Protein AF-D7TZ29-F1 (afdb_monomer_lite)

pLDDT: mean 72.39, std 17.57, range [36.94, 92.31]

Secondary structure (DSSP, 8-state):
-HHHHHHTT-THHHHT------TT-------HHHHHHHHHHHHH-HHHHHHHHHHTTTTS-HHHHHHHHHHHHGGGS-HHHHHHH--HHHHHHHHHHHHHTTS-----STHHHHHHHT--

Foldseek 3Di:
DVQLQVVLVPLVLLLVPPDDPPVPPPDLDFDPLLVVVVVVCCVVHVSLVVSLVLCPPQLHHNSSSSLSVLLSCLVVDDPVVNVVRDDPSSVVVNVVVVVCVVPDDDDDDSPVSVVVSPPD

Organism: Vitis vinifera (NCBI:txid29760)

Radius of gyration: 14.39 Å; chains: 1; bounding box: 34×30×41 Å

Structure (mmCIF, N/CA/C/O backbone):
data_AF-D7TZ29-F1
#
_entry.id   AF-D7TZ29-F1
#
loop_
_atom_site.group_PDB
_atom_site.id
_atom_site.type_symbol
_atom_site.label_atom_id
_atom_site.label_alt_id
_atom_site.label_comp_id
_atom_site.label_asym_id
_atom_site.label_entity_id
_atom_site.label_seq_id
_atom_site.pdbx_PDB_ins_code
_atom_site.Cartn_x
_atom_site.Cartn_y
_atom_site.Cartn_z
_atom_site.occupancy
_atom_site.B_iso_or_equiv
_atom_site.auth_seq_id
_atom_site.auth_comp_id
_atom_site.auth_asym_id
_atom_site.auth_atom_id
_atom_site.pdbx_PDB_model_num
ATOM 1 N N . MET A 1 1 ? -9.057 -4.901 -7.460 1.00 69.06 1 MET A N 1
ATOM 2 C CA . MET A 1 1 ? -9.586 -5.216 -6.109 1.00 69.06 1 MET A CA 1
ATOM 3 C C . MET A 1 1 ? -9.285 -6.634 -5.629 1.00 69.06 1 MET A C 1
ATOM 5 O O . MET A 1 1 ? -8.845 -6.763 -4.496 1.00 69.06 1 MET A O 1
ATOM 9 N N . ALA A 1 2 ? -9.474 -7.686 -6.441 1.00 83.44 2 ALA A N 1
ATOM 10 C CA . ALA A 1 2 ? -9.185 -9.067 -6.014 1.00 83.44 2 ALA A CA 1
ATOM 11 C C . ALA A 1 2 ? -7.739 -9.260 -5.519 1.00 83.44 2 ALA A C 1
ATOM 13 O O . ALA A 1 2 ? -7.526 -9.865 -4.476 1.00 83.44 2 ALA A O 1
ATOM 14 N N . PHE A 1 3 ? -6.768 -8.660 -6.216 1.00 86.69 3 PHE A N 1
ATOM 15 C CA . PHE A 1 3 ? -5.362 -8.683 -5.814 1.00 86.69 3 PHE A CA 1
ATOM 16 C C . PHE A 1 3 ? -5.132 -8.146 -4.393 1.00 86.69 3 PHE A C 1
ATOM 18 O O . PHE A 1 3 ? -4.593 -8.865 -3.562 1.00 86.69 3 PHE A O 1
ATOM 25 N N . VAL A 1 4 ? -5.591 -6.921 -4.113 1.00 86.19 4 VAL A N 1
ATOM 26 C CA . VAL A 1 4 ? -5.414 -6.257 -2.811 1.00 86.19 4 VAL A CA 1
ATOM 27 C C . VAL A 1 4 ? -6.003 -7.092 -1.676 1.00 86.19 4 VAL A C 1
ATOM 29 O O . VAL A 1 4 ? -5.372 -7.276 -0.643 1.00 86.19 4 VAL A O 1
ATOM 32 N N . ARG A 1 5 ? -7.210 -7.632 -1.880 1.00 86.00 5 ARG A N 1
ATOM 33 C CA . ARG A 1 5 ? -7.854 -8.499 -0.888 1.00 86.00 5 ARG A CA 1
ATOM 34 C C . ARG A 1 5 ? -7.064 -9.777 -0.653 1.00 86.00 5 ARG A C 1
ATOM 36 O O . ARG A 1 5 ? -6.988 -10.211 0.484 1.00 86.00 5 ARG A O 1
ATOM 43 N N . ASN A 1 6 ? -6.497 -10.355 -1.710 1.00 87.81 6 ASN A N 1
ATOM 44 C CA . ASN A 1 6 ? -5.705 -11.570 -1.606 1.00 87.81 6 ASN A CA 1
ATOM 45 C C . ASN A 1 6 ? -4.427 -11.322 -0.804 1.00 87.81 6 ASN A C 1
ATOM 47 O O . ASN A 1 6 ? -4.199 -12.007 0.181 1.00 87.81 6 ASN A O 1
ATOM 51 N N . ILE A 1 7 ? -3.640 -10.298 -1.157 1.00 88.00 7 ILE A N 1
ATOM 52 C CA . ILE A 1 7 ? -2.415 -10.001 -0.403 1.00 88.00 7 ILE A CA 1
ATOM 53 C C . ILE A 1 7 ? -2.730 -9.663 1.053 1.00 88.00 7 ILE A C 1
ATOM 55 O O . ILE A 1 7 ? -2.077 -10.192 1.932 1.00 88.00 7 ILE A O 1
ATOM 59 N N . ALA A 1 8 ? -3.797 -8.914 1.346 1.00 88.81 8 ALA A N 1
ATOM 60 C CA . ALA A 1 8 ? -4.152 -8.553 2.721 1.00 88.81 8 ALA A CA 1
ATOM 61 C C . ALA A 1 8 ? -4.502 -9.748 3.645 1.00 88.81 8 ALA A C 1
ATOM 63 O O . ALA A 1 8 ? -4.652 -9.567 4.855 1.00 88.81 8 ALA A O 1
ATOM 64 N N . MET A 1 9 ? -4.660 -10.957 3.094 1.00 86.88 9 MET A N 1
ATOM 65 C CA . MET A 1 9 ? -4.831 -12.201 3.857 1.00 86.88 9 MET A CA 1
ATOM 66 C C . MET A 1 9 ? -3.508 -12.896 4.205 1.00 86.88 9 MET A C 1
ATOM 68 O O . MET A 1 9 ? -3.536 -13.875 4.944 1.00 86.88 9 MET A O 1
ATOM 72 N N . HIS A 1 10 ? -2.380 -12.391 3.705 1.00 86.75 10 HIS A N 1
ATOM 73 C CA . HIS A 1 10 ? -1.054 -12.997 3.815 1.00 86.75 10 HIS A CA 1
ATOM 74 C C . HIS A 1 10 ? -0.046 -12.031 4.469 1.00 86.75 10 HIS A C 1
ATOM 76 O O . HIS A 1 10 ? 0.802 -11.477 3.761 1.00 86.75 10 HIS A O 1
ATOM 82 N N . PRO A 1 11 ? -0.118 -11.795 5.799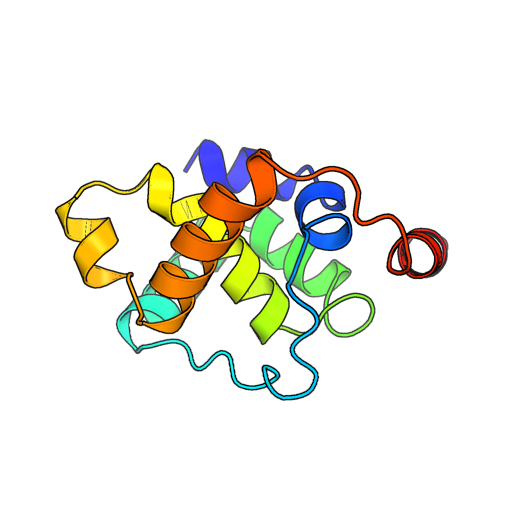 1.00 84.25 11 PRO A N 1
ATOM 83 C CA . PRO A 1 11 ? 0.828 -10.940 6.529 1.00 84.25 11 PRO A CA 1
ATOM 84 C C . PRO A 1 11 ? 2.302 -11.305 6.298 1.00 84.25 11 PRO A C 1
ATOM 86 O O . PRO A 1 11 ? 3.157 -10.423 6.247 1.00 84.25 11 PRO A O 1
ATOM 89 N N . GLU A 1 12 ? 2.593 -12.593 6.091 1.00 85.00 12 GLU A N 1
ATOM 90 C CA . GLU A 1 12 ? 3.917 -13.119 5.747 1.00 85.00 12 GLU A CA 1
ATOM 91 C C . GLU A 1 12 ? 4.515 -12.447 4.504 1.00 85.00 12 GLU A C 1
ATOM 93 O O . GLU A 1 12 ? 5.720 -12.248 4.427 1.00 85.00 12 GLU A O 1
ATOM 98 N N . THR A 1 13 ? 3.673 -11.990 3.569 1.00 85.38 13 THR A N 1
ATOM 99 C CA . THR A 1 13 ? 4.124 -11.294 2.355 1.00 85.38 13 THR A CA 1
ATOM 100 C C . THR A 1 13 ? 4.818 -9.966 2.672 1.00 85.38 13 THR A C 1
ATOM 102 O O . THR A 1 13 ? 5.678 -9.546 1.903 1.00 85.38 13 THR A O 1
ATOM 105 N N . TRP A 1 14 ? 4.458 -9.302 3.775 1.00 87.50 14 TRP A N 1
ATOM 106 C CA . TRP A 1 14 ? 5.109 -8.066 4.216 1.00 87.50 14 TRP A CA 1
ATOM 107 C C . TRP A 1 14 ? 6.337 -8.351 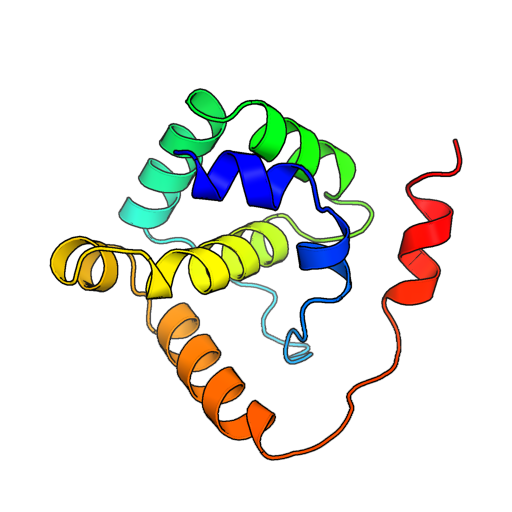5.076 1.00 87.50 14 TRP A C 1
ATOM 109 O O . TRP A 1 14 ? 7.354 -7.687 4.918 1.00 87.50 14 TRP A O 1
ATOM 119 N N . LEU A 1 15 ? 6.242 -9.330 5.976 1.00 81.25 15 LEU A N 1
ATOM 120 C CA . LEU A 1 15 ? 7.285 -9.612 6.967 1.00 81.25 15 LEU A CA 1
ATOM 121 C C . LEU A 1 15 ? 8.493 -10.347 6.376 1.00 81.25 15 LEU A C 1
ATOM 123 O O . LEU A 1 15 ? 9.620 -10.109 6.800 1.00 81.25 15 LEU A O 1
ATOM 127 N N . ASP A 1 16 ? 8.267 -11.199 5.377 1.00 81.62 16 ASP A N 1
ATOM 128 C CA . ASP A 1 16 ? 9.332 -11.908 4.661 1.00 81.62 16 ASP A CA 1
ATOM 129 C C . ASP A 1 16 ? 9.780 -11.153 3.397 1.00 81.62 16 ASP A C 1
ATOM 131 O O . ASP A 1 16 ? 10.568 -11.677 2.604 1.00 81.62 16 ASP A O 1
ATOM 135 N N . PHE A 1 17 ? 9.268 -9.936 3.163 1.00 80.44 17 PHE A N 1
ATOM 136 C CA . PHE A 1 17 ? 9.645 -9.166 1.985 1.00 80.44 17 PHE A CA 1
ATOM 137 C C . PHE A 1 17 ? 11.131 -8.790 2.076 1.00 80.44 17 PHE A C 1
ATOM 139 O O . PHE A 1 17 ? 11.532 -8.193 3.077 1.00 80.44 17 PHE A O 1
ATOM 146 N N . PRO A 1 18 ? 11.958 -9.092 1.054 1.00 73.12 18 PRO A N 1
ATOM 147 C CA . PRO A 1 18 ? 13.375 -8.754 1.060 1.00 73.12 18 PRO A CA 1
ATOM 148 C C . PRO A 1 18 ? 13.532 -7.255 0.794 1.00 73.12 18 PRO A C 1
ATOM 150 O O . PRO A 1 18 ? 13.860 -6.822 -0.314 1.00 73.12 18 PRO A O 1
ATOM 153 N N . LEU A 1 19 ? 13.230 -6.448 1.808 1.00 66.31 19 LEU A N 1
ATOM 154 C CA . LEU A 1 19 ? 13.608 -5.050 1.830 1.00 66.31 19 LEU A CA 1
ATOM 155 C C . LEU A 1 19 ? 15.133 -5.000 1.889 1.00 66.31 19 LEU A C 1
ATOM 157 O O . LEU A 1 19 ? 15.761 -5.690 2.689 1.00 66.31 19 LEU A O 1
ATOM 161 N N . VAL A 1 20 ? 15.728 -4.225 0.986 1.00 59.28 20 VAL A N 1
ATOM 162 C CA . VAL A 1 20 ? 17.136 -3.867 1.116 1.00 59.28 20 VAL A CA 1
ATOM 163 C C . VAL A 1 20 ? 17.210 -3.016 2.379 1.00 59.28 20 VAL A C 1
ATOM 165 O O . VAL A 1 20 ? 16.504 -2.010 2.462 1.00 59.28 20 VAL A O 1
ATOM 168 N N . ASP A 1 21 ? 17.965 -3.492 3.369 1.00 52.62 21 ASP A N 1
ATOM 169 C CA . ASP A 1 21 ? 18.223 -2.823 4.649 1.00 52.62 21 ASP A CA 1
ATOM 170 C C . ASP A 1 21 ? 19.130 -1.614 4.368 1.00 52.62 21 ASP A C 1
ATOM 172 O O . ASP A 1 21 ? 20.325 -1.592 4.654 1.00 52.62 21 ASP A O 1
ATOM 176 N N . ASP A 1 22 ? 18.588 -0.638 3.650 1.00 51.62 22 ASP A N 1
ATOM 177 C CA . ASP A 1 22 ? 19.201 0.664 3.517 1.00 51.62 22 ASP A CA 1
ATOM 178 C C . ASP A 1 22 ? 18.881 1.368 4.841 1.00 51.62 22 ASP A C 1
ATOM 180 O O . ASP A 1 22 ? 17.795 1.922 4.991 1.00 51.62 22 ASP A O 1
ATOM 184 N N . GLU A 1 23 ? 19.795 1.305 5.818 1.00 48.03 23 GLU A N 1
ATOM 185 C CA . GLU A 1 23 ? 19.677 1.939 7.151 1.00 48.03 23 GLU A CA 1
ATOM 186 C C . GLU A 1 23 ? 19.375 3.463 7.086 1.00 48.03 23 GLU A C 1
ATOM 188 O O . GLU A 1 23 ? 19.044 4.068 8.100 1.00 48.03 23 GLU A O 1
ATOM 193 N N . ASP A 1 24 ? 19.421 4.069 5.891 1.00 46.97 24 ASP A N 1
ATOM 194 C CA . ASP A 1 24 ? 19.075 5.466 5.583 1.00 46.97 24 ASP A CA 1
ATOM 195 C C . ASP A 1 24 ? 17.751 5.634 4.785 1.00 46.97 24 ASP A C 1
ATOM 197 O O . ASP A 1 24 ? 17.411 6.738 4.359 1.00 46.97 24 ASP A O 1
ATOM 201 N N . SER A 1 25 ? 16.996 4.558 4.519 1.00 51.88 25 SER A N 1
ATOM 202 C CA . SER A 1 25 ? 15.781 4.556 3.674 1.00 51.88 25 SER A CA 1
ATOM 203 C C . SER A 1 25 ? 14.467 4.710 4.464 1.00 51.88 25 SER A C 1
ATOM 205 O O . SER A 1 25 ? 13.400 4.338 3.957 1.00 51.88 25 SER A O 1
ATOM 207 N N . ASP A 1 26 ? 14.514 5.271 5.668 1.00 52.75 26 ASP A N 1
ATOM 208 C CA . ASP A 1 26 ? 13.319 5.519 6.489 1.00 52.75 26 ASP A CA 1
ATOM 209 C C . ASP A 1 26 ? 12.363 6.585 5.906 1.00 52.75 26 ASP A C 1
ATOM 211 O O . ASP A 1 26 ? 11.235 6.690 6.368 1.00 52.75 26 ASP A O 1
ATOM 215 N N . ASP A 1 27 ? 12.737 7.306 4.840 1.00 65.00 27 ASP A N 1
ATOM 216 C CA . ASP A 1 27 ? 11.872 8.289 4.159 1.00 65.00 27 ASP A CA 1
ATOM 217 C C . ASP A 1 27 ? 11.295 7.723 2.843 1.00 65.00 27 ASP A C 1
ATOM 219 O O . ASP A 1 27 ? 11.702 8.085 1.729 1.00 65.00 27 ASP A O 1
ATOM 223 N N . PHE A 1 28 ? 10.324 6.802 2.921 1.00 72.75 28 PHE A N 1
ATOM 224 C CA . PHE A 1 28 ? 9.449 6.571 1.762 1.00 72.75 28 PHE A CA 1
ATOM 225 C C . PHE A 1 28 ? 8.367 7.652 1.708 1.00 72.75 28 PHE A C 1
ATOM 227 O O . PHE A 1 28 ? 7.223 7.440 2.097 1.00 72.75 28 PHE A O 1
ATOM 234 N N . ASP A 1 29 ? 8.733 8.801 1.145 1.00 80.69 29 ASP A N 1
ATOM 235 C CA . ASP A 1 29 ? 7.785 9.873 0.862 1.00 80.69 29 ASP A CA 1
ATOM 236 C C . ASP A 1 29 ? 6.833 9.476 -0.274 1.00 80.69 29 ASP A C 1
ATOM 238 O O . ASP A 1 29 ? 7.200 9.429 -1.456 1.00 80.69 29 ASP A O 1
ATOM 242 N N . MET A 1 30 ? 5.578 9.201 0.087 1.00 84.19 30 MET A N 1
ATOM 243 C CA . MET A 1 30 ? 4.509 8.995 -0.886 1.00 84.19 30 MET A CA 1
ATOM 244 C C . MET A 1 30 ? 4.218 10.291 -1.648 1.00 84.19 30 MET A C 1
ATOM 246 O O . MET A 1 30 ? 3.974 11.334 -1.045 1.00 84.19 30 MET A O 1
ATOM 250 N N . SER A 1 31 ? 4.148 10.213 -2.979 1.00 85.38 31 SER A N 1
ATOM 251 C CA . SER A 1 31 ? 3.621 11.320 -3.787 1.00 85.38 31 SER A CA 1
ATOM 252 C C . SER A 1 31 ? 2.124 11.535 -3.534 1.00 85.38 31 SER A C 1
ATOM 254 O O . SER A 1 31 ? 1.429 10.606 -3.123 1.00 85.38 31 SER A O 1
ATOM 256 N N . ASP A 1 32 ? 1.590 12.713 -3.869 1.00 87.44 32 ASP A N 1
ATOM 257 C CA . ASP A 1 32 ? 0.153 13.013 -3.735 1.00 87.44 32 ASP A CA 1
ATOM 258 C C . ASP A 1 32 ? -0.739 11.929 -4.372 1.00 87.44 32 ASP A C 1
ATOM 260 O O . ASP A 1 32 ? -1.730 11.495 -3.786 1.00 87.44 32 ASP A O 1
ATOM 264 N N . ALA A 1 33 ? -0.348 11.417 -5.546 1.00 84.44 33 ALA A N 1
ATOM 265 C CA . ALA A 1 33 ? -1.067 10.343 -6.233 1.00 84.44 33 ALA A CA 1
ATOM 266 C C . ALA A 1 33 ? -1.002 9.005 -5.474 1.00 84.44 33 ALA A C 1
ATOM 268 O O . ALA A 1 33 ? -1.980 8.256 -5.438 1.00 84.44 33 ALA A O 1
ATOM 269 N N . GLN A 1 34 ? 0.137 8.692 -4.849 1.00 88.12 34 GLN A N 1
ATOM 270 C CA . GLN A 1 34 ? 0.286 7.500 -4.013 1.00 88.12 34 GLN A CA 1
ATOM 271 C C . GLN A 1 34 ? -0.513 7.627 -2.714 1.00 88.12 34 GLN A C 1
ATOM 273 O O . GLN A 1 34 ? -1.175 6.667 -2.325 1.00 88.12 34 GLN A O 1
ATOM 278 N N . GLN A 1 35 ? -0.526 8.803 -2.088 1.00 90.94 35 GLN A N 1
ATOM 279 C CA . GLN A 1 35 ? -1.338 9.071 -0.902 1.00 90.94 35 GLN A CA 1
ATOM 280 C C . GLN A 1 35 ? -2.836 8.964 -1.211 1.00 90.94 35 GLN A C 1
ATOM 282 O O . GLN A 1 35 ? -3.571 8.286 -0.491 1.00 90.94 35 GLN A O 1
ATOM 287 N N . GLU A 1 36 ? -3.302 9.567 -2.309 1.00 90.19 36 GLU A N 1
ATOM 288 C CA . GLU A 1 36 ? -4.699 9.460 -2.739 1.00 90.19 36 GLU A CA 1
ATOM 289 C C . GLU A 1 36 ? -5.083 7.998 -3.016 1.00 90.19 36 GLU A C 1
ATOM 291 O O . GLU A 1 36 ? -6.136 7.525 -2.574 1.00 90.19 36 GLU A O 1
ATOM 296 N N . HIS A 1 37 ? -4.196 7.245 -3.671 1.00 91.75 37 HIS A N 1
ATOM 297 C CA . HIS A 1 37 ? -4.392 5.818 -3.915 1.00 91.75 37 HIS A CA 1
ATOM 298 C C . HIS A 1 37 ? -4.412 4.993 -2.623 1.00 91.75 37 HIS A C 1
ATOM 300 O O . HIS A 1 37 ? -5.256 4.104 -2.488 1.00 91.75 37 HIS A O 1
ATOM 306 N N . ALA A 1 38 ? -3.529 5.286 -1.665 1.00 92.06 38 ALA A N 1
ATOM 307 C CA . ALA A 1 38 ? -3.490 4.649 -0.350 1.00 92.06 38 ALA A CA 1
ATOM 308 C C . ALA A 1 38 ? -4.823 4.855 0.393 1.00 92.06 38 ALA A C 1
ATOM 310 O O . ALA A 1 38 ? -5.474 3.891 0.801 1.00 92.06 38 ALA A O 1
ATOM 311 N N . LEU A 1 39 ? -5.310 6.097 0.450 1.00 90.88 39 LEU A N 1
ATOM 312 C CA . LEU A 1 39 ? -6.599 6.431 1.063 1.00 90.88 39 LEU A CA 1
ATOM 313 C C . LEU A 1 39 ? -7.774 5.737 0.362 1.00 90.88 39 LEU A C 1
ATOM 315 O O . LEU A 1 39 ? -8.701 5.244 1.013 1.00 90.88 39 LEU A O 1
ATOM 319 N N . ALA A 1 40 ? -7.759 5.685 -0.972 1.00 90.00 40 ALA A N 1
ATOM 320 C CA . ALA A 1 40 ? -8.789 4.998 -1.737 1.00 90.00 40 ALA A CA 1
ATOM 321 C C . ALA A 1 40 ? -8.779 3.488 -1.458 1.00 90.00 40 ALA A C 1
ATOM 323 O O . ALA A 1 40 ? -9.838 2.893 -1.239 1.00 90.00 40 ALA A O 1
ATOM 324 N N . VAL A 1 41 ? -7.602 2.855 -1.428 1.00 91.00 41 VAL A N 1
ATOM 325 C CA . VAL A 1 41 ? -7.510 1.410 -1.211 1.00 91.00 41 VAL A CA 1
ATOM 326 C C . VAL A 1 41 ? -7.857 1.014 0.220 1.00 91.00 41 VAL A C 1
ATOM 328 O O . VAL A 1 41 ? -8.541 0.008 0.391 1.00 91.00 41 VAL A O 1
ATOM 331 N N . GLU A 1 42 ? -7.497 1.802 1.234 1.00 90.62 42 GLU A N 1
ATOM 332 C CA . GLU A 1 42 ? -7.911 1.535 2.619 1.00 90.62 42 GLU A CA 1
ATOM 333 C C . GLU A 1 42 ? -9.436 1.515 2.755 1.00 90.62 42 GLU A C 1
ATOM 335 O O . GLU A 1 42 ? -10.002 0.612 3.377 1.00 90.62 42 GLU A O 1
ATOM 340 N N . ARG A 1 43 ? -10.124 2.460 2.101 1.00 88.88 43 ARG A N 1
ATOM 341 C CA . ARG A 1 43 ? -11.594 2.519 2.084 1.00 88.88 43 ARG A CA 1
ATOM 342 C C . ARG A 1 43 ? -12.215 1.330 1.349 1.00 88.88 43 ARG A C 1
ATOM 344 O O . ARG A 1 43 ? -13.251 0.815 1.762 1.00 88.88 43 ARG A O 1
ATOM 351 N N . LEU A 1 44 ? -11.604 0.899 0.246 1.00 87.06 44 LEU A N 1
ATOM 352 C CA . LEU A 1 44 ? -12.145 -0.145 -0.635 1.00 87.06 44 LEU A CA 1
ATOM 353 C C . LEU A 1 44 ? -11.757 -1.573 -0.208 1.00 87.06 44 LEU A C 1
ATOM 355 O O . LEU A 1 44 ? -12.426 -2.546 -0.585 1.00 87.06 44 LEU A O 1
ATOM 359 N N . ALA A 1 45 ? -10.694 -1.712 0.582 1.00 90.62 45 ALA A N 1
ATOM 360 C CA . ALA A 1 45 ? -10.182 -2.966 1.111 1.00 90.62 45 ALA A CA 1
ATOM 361 C C . ALA A 1 45 ? -9.923 -2.852 2.626 1.00 90.62 45 ALA A C 1
ATOM 363 O O . ALA A 1 45 ? -8.768 -2.806 3.051 1.00 90.62 45 ALA A O 1
ATOM 364 N N . PRO A 1 46 ? -10.980 -2.916 3.462 1.00 90.12 46 PRO A N 1
ATOM 365 C CA . PRO A 1 46 ? -10.851 -2.789 4.915 1.00 90.12 46 PRO A CA 1
ATOM 366 C C . PRO A 1 46 ? -9.883 -3.793 5.549 1.00 90.12 46 PRO A C 1
ATOM 368 O O . PRO A 1 46 ? -9.269 -3.498 6.568 1.00 90.12 46 PRO A O 1
ATOM 371 N N . ARG A 1 47 ? -9.703 -4.976 4.940 1.00 91.50 47 ARG A N 1
ATOM 372 C CA . ARG A 1 47 ? -8.725 -5.959 5.426 1.00 91.50 47 ARG A CA 1
ATOM 373 C C . ARG A 1 47 ? -7.279 -5.482 5.267 1.00 91.50 47 ARG A C 1
ATOM 375 O O . ARG A 1 47 ? -6.471 -5.792 6.128 1.00 91.50 47 ARG A O 1
ATOM 382 N N . LEU A 1 48 ? -6.961 -4.721 4.216 1.00 91.00 48 LEU A N 1
ATOM 383 C CA . LEU A 1 48 ? -5.628 -4.136 4.049 1.00 91.00 48 LEU A CA 1
ATOM 384 C C . LEU A 1 48 ? -5.366 -3.081 5.131 1.00 91.00 48 LEU A C 1
ATOM 386 O O . LEU A 1 48 ? -4.299 -3.080 5.729 1.00 91.00 48 LEU A O 1
ATOM 390 N N . ALA A 1 49 ? -6.363 -2.241 5.423 1.00 91.38 49 ALA A N 1
ATOM 391 C CA . ALA A 1 49 ? -6.275 -1.263 6.506 1.00 91.38 49 ALA A CA 1
ATOM 392 C C . ALA A 1 49 ? -6.111 -1.945 7.877 1.00 91.38 49 ALA A C 1
ATOM 394 O O . ALA A 1 49 ? -5.264 -1.543 8.668 1.00 91.38 49 ALA A O 1
ATOM 395 N N . ALA A 1 50 ? -6.866 -3.019 8.138 1.00 91.44 50 ALA A N 1
ATOM 396 C CA . ALA A 1 50 ? -6.709 -3.818 9.354 1.00 91.44 50 ALA A CA 1
ATOM 397 C C . ALA A 1 50 ? -5.308 -4.438 9.456 1.00 91.44 50 ALA A C 1
ATOM 399 O O . ALA A 1 50 ? -4.686 -4.351 10.507 1.00 91.44 50 ALA A O 1
ATOM 400 N N . LEU A 1 51 ? -4.784 -4.992 8.357 1.00 91.00 51 LEU A N 1
ATOM 401 C CA . LEU A 1 51 ? -3.429 -5.540 8.315 1.00 91.00 51 LEU A CA 1
ATOM 402 C C . LEU A 1 51 ? -2.374 -4.472 8.634 1.00 91.00 51 LEU A C 1
ATOM 404 O O . LEU A 1 51 ?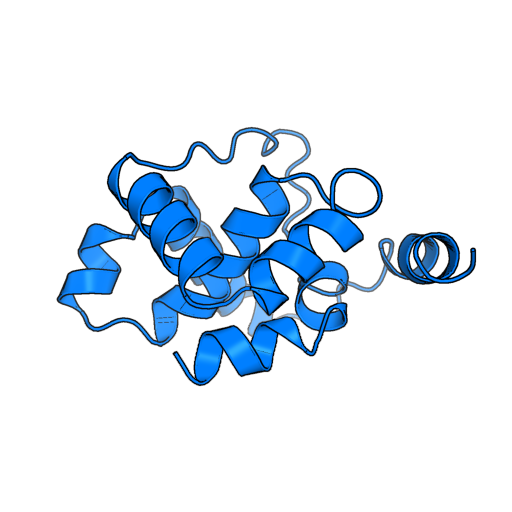 -1.445 -4.743 9.386 1.00 91.00 51 LEU A O 1
ATOM 408 N N . ARG A 1 52 ? -2.528 -3.252 8.108 1.00 92.31 52 ARG A N 1
ATOM 409 C CA . ARG A 1 52 ? -1.632 -2.135 8.433 1.00 92.31 52 ARG A CA 1
ATOM 410 C C . ARG A 1 52 ? -1.641 -1.828 9.931 1.00 92.31 52 ARG A C 1
ATOM 412 O O . ARG A 1 52 ? -0.579 -1.663 10.509 1.00 92.31 52 ARG A O 1
ATOM 419 N N . ILE A 1 53 ? -2.815 -1.798 10.562 1.00 89.44 53 ILE A N 1
ATOM 420 C CA . ILE A 1 53 ? -2.949 -1.567 12.011 1.00 89.44 53 ILE A CA 1
ATOM 421 C C . ILE A 1 53 ? -2.345 -2.724 12.827 1.00 89.44 53 ILE A C 1
ATOM 423 O O . ILE A 1 53 ? -1.786 -2.493 13.892 1.00 89.44 53 ILE A O 1
ATOM 427 N N . GLU A 1 54 ? -2.452 -3.964 12.342 1.00 89.19 54 GLU A N 1
ATOM 428 C CA . GLU A 1 54 ? -1.871 -5.146 12.995 1.00 89.19 54 GLU A CA 1
ATOM 429 C C . GLU A 1 54 ? -0.334 -5.147 12.923 1.00 89.19 54 GLU A C 1
ATOM 431 O O . GLU A 1 54 ? 0.329 -5.551 13.877 1.00 89.19 54 GLU A O 1
ATOM 436 N N . LEU A 1 55 ? 0.238 -4.701 11.801 1.00 83.19 55 LEU A N 1
ATOM 437 C CA . LEU A 1 55 ? 1.685 -4.727 11.577 1.00 83.19 55 LEU A CA 1
ATOM 438 C C . LEU A 1 55 ? 2.396 -3.450 12.043 1.00 83.19 55 LEU A C 1
ATOM 440 O O . LEU A 1 55 ? 3.557 -3.525 12.443 1.00 83.19 55 LEU A O 1
ATOM 444 N N . CYS A 1 56 ? 1.741 -2.290 12.012 1.00 82.56 56 CYS A N 1
ATOM 445 C CA . CYS A 1 56 ? 2.360 -1.002 12.317 1.00 82.56 56 CYS A CA 1
ATOM 446 C C . CYS A 1 56 ? 1.908 -0.437 13.676 1.00 82.56 56 CYS A C 1
ATOM 448 O O . CYS A 1 56 ? 0.728 -0.516 14.011 1.00 82.56 56 CYS A O 1
ATOM 450 N N . PRO A 1 57 ? 2.810 0.195 14.455 1.00 75.94 57 PRO A N 1
ATOM 451 C CA . PRO A 1 57 ? 4.250 0.347 14.213 1.00 75.94 57 PRO A CA 1
ATOM 452 C C . PRO A 1 57 ? 5.093 -0.828 14.752 1.00 75.94 57 PRO A C 1
ATOM 454 O O . PRO A 1 57 ? 6.316 -0.759 14.741 1.00 75.94 57 PRO A O 1
ATOM 457 N N . GLY A 1 58 ? 4.466 -1.875 15.302 1.00 74.25 58 GLY A N 1
ATOM 458 C CA . GLY A 1 58 ? 5.169 -2.886 16.104 1.00 74.25 58 GLY A CA 1
ATOM 459 C C . GLY A 1 58 ? 6.103 -3.807 15.315 1.00 74.25 58 GLY A C 1
ATOM 460 O O . GLY A 1 58 ? 7.154 -4.189 15.820 1.00 74.25 58 GLY A O 1
ATOM 461 N N . CYS A 1 59 ? 5.715 -4.162 14.094 1.00 74.75 59 CYS A N 1
ATOM 462 C CA . CYS A 1 59 ? 6.430 -5.087 13.222 1.00 74.75 59 CYS A CA 1
ATOM 463 C C . CYS A 1 59 ? 7.017 -4.372 11.976 1.00 74.75 59 CYS A C 1
ATOM 465 O O . CYS A 1 59 ? 8.070 -4.778 11.494 1.00 74.75 59 CYS A O 1
ATOM 467 N N . LEU A 1 60 ? 6.371 -3.312 11.465 1.00 80.00 60 LEU A N 1
ATOM 468 C CA . LEU A 1 60 ? 6.830 -2.478 10.338 1.00 80.00 60 LEU A CA 1
ATOM 469 C C . LEU A 1 60 ? 6.476 -0.999 10.563 1.00 80.00 60 LEU A C 1
ATOM 471 O O . LEU A 1 60 ? 5.468 -0.699 11.203 1.00 80.00 60 LEU A O 1
ATOM 475 N N . THR A 1 61 ? 7.230 -0.072 9.967 1.00 83.69 61 THR A N 1
ATOM 476 C CA . THR A 1 61 ? 6.804 1.335 9.834 1.00 83.69 61 THR A CA 1
ATOM 477 C C . THR A 1 61 ? 5.695 1.468 8.783 1.00 83.69 61 THR A C 1
ATOM 479 O O . THR A 1 61 ? 5.549 0.606 7.907 1.00 83.69 61 THR A O 1
ATOM 482 N N . GLU A 1 62 ? 4.889 2.536 8.856 1.00 85.81 62 GLU A N 1
ATOM 483 C CA . GLU A 1 62 ? 3.849 2.789 7.842 1.00 85.81 62 GLU A CA 1
ATOM 484 C C . GLU A 1 62 ? 4.462 2.958 6.443 1.00 85.81 62 GLU A C 1
ATOM 486 O O . GLU A 1 62 ? 3.932 2.435 5.460 1.00 85.81 62 GLU A O 1
ATOM 491 N N . ASP A 1 63 ? 5.624 3.598 6.372 1.00 83.88 63 ASP A N 1
ATOM 492 C CA . ASP A 1 63 ? 6.361 3.851 5.137 1.00 83.88 63 ASP A CA 1
ATOM 493 C C . ASP A 1 63 ? 6.846 2.548 4.493 1.00 83.88 63 ASP A C 1
ATOM 495 O O . ASP A 1 63 ? 6.610 2.309 3.304 1.00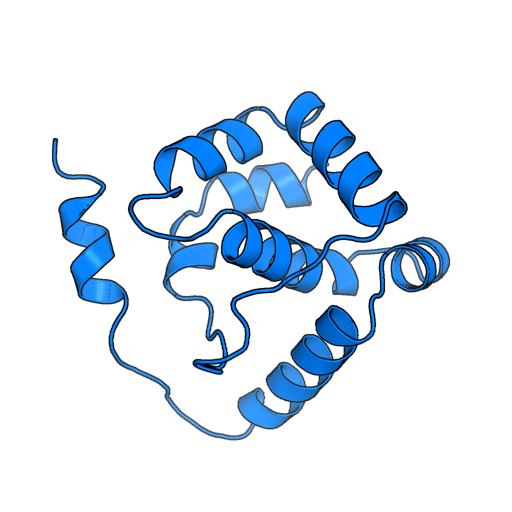 83.88 63 ASP A O 1
ATOM 499 N N . CYS A 1 64 ? 7.406 1.627 5.286 1.00 82.38 64 CYS A N 1
ATOM 500 C CA . CYS A 1 64 ? 7.768 0.287 4.820 1.00 82.38 64 CYS A CA 1
ATOM 501 C C . CYS A 1 64 ? 6.548 -0.506 4.338 1.00 82.38 64 CYS A C 1
ATOM 503 O O . CYS A 1 64 ? 6.608 -1.162 3.294 1.00 82.38 64 CYS A O 1
ATOM 505 N N . PHE A 1 65 ? 5.421 -0.423 5.050 1.00 88.81 65 PHE A N 1
ATOM 506 C CA . PHE A 1 65 ? 4.189 -1.100 4.649 1.00 88.81 65 PHE A CA 1
ATOM 507 C C . PHE A 1 65 ? 3.711 -0.643 3.263 1.00 88.81 65 PHE A C 1
ATOM 509 O O . PHE A 1 65 ? 3.417 -1.475 2.393 1.00 88.81 65 PHE A O 1
ATOM 516 N N . TRP A 1 66 ? 3.654 0.673 3.041 1.00 90.12 66 TRP A N 1
ATOM 517 C CA . TRP A 1 66 ? 3.197 1.246 1.776 1.00 90.12 66 TRP A CA 1
ATOM 518 C C . TRP A 1 66 ? 4.186 1.012 0.640 1.00 90.12 66 TRP A C 1
ATOM 520 O O . TRP A 1 66 ? 3.774 0.667 -0.470 1.00 90.12 66 TRP A O 1
ATOM 530 N N . LYS A 1 67 ? 5.485 1.094 0.918 1.00 84.75 67 LYS A N 1
ATOM 531 C CA . LYS A 1 67 ? 6.550 0.776 -0.035 1.00 84.75 67 LYS A CA 1
ATOM 532 C C . LYS A 1 67 ? 6.430 -0.652 -0.570 1.00 84.75 67 LYS A C 1
ATOM 534 O O . LYS A 1 67 ? 6.380 -0.842 -1.786 1.00 84.75 67 LYS A O 1
ATOM 539 N N . ILE A 1 68 ? 6.287 -1.646 0.314 1.00 86.19 68 ILE A N 1
ATOM 540 C CA . ILE A 1 68 ? 6.052 -3.049 -0.074 1.00 86.19 68 ILE A CA 1
ATOM 541 C C . ILE A 1 68 ? 4.781 -3.159 -0.922 1.00 86.19 68 ILE A C 1
ATOM 543 O O . ILE A 1 68 ? 4.788 -3.784 -1.985 1.00 86.19 68 ILE A O 1
ATOM 547 N N . TYR A 1 69 ? 3.690 -2.521 -0.491 1.00 90.00 69 TYR A N 1
ATOM 548 C CA . TYR A 1 69 ? 2.427 -2.545 -1.224 1.00 90.00 69 TYR A CA 1
ATOM 549 C C . TYR A 1 69 ? 2.573 -2.021 -2.661 1.00 90.00 69 TYR A C 1
ATOM 551 O O . TYR A 1 69 ? 2.131 -2.692 -3.598 1.00 90.00 69 TYR A O 1
ATOM 559 N N . PHE A 1 70 ? 3.217 -0.866 -2.862 1.00 86.88 70 PHE A N 1
ATOM 560 C CA . PHE A 1 70 ? 3.409 -0.295 -4.197 1.00 86.88 70 PHE A CA 1
ATOM 561 C C . PHE A 1 70 ? 4.305 -1.165 -5.078 1.00 86.88 70 PHE A C 1
ATOM 563 O O . PHE A 1 70 ? 3.997 -1.341 -6.257 1.00 86.88 70 PHE A O 1
ATOM 570 N N . VAL A 1 71 ? 5.339 -1.791 -4.512 1.00 85.00 71 VAL A N 1
ATOM 571 C CA . VAL A 1 71 ? 6.185 -2.751 -5.239 1.00 85.00 71 VAL A CA 1
ATOM 572 C C . VAL A 1 71 ? 5.394 -4.001 -5.655 1.00 85.00 71 VAL A C 1
ATOM 574 O O . VAL A 1 71 ? 5.509 -4.482 -6.782 1.00 85.00 71 VAL A O 1
ATOM 577 N N . LEU A 1 72 ? 4.522 -4.530 -4.794 1.00 86.19 72 LEU A N 1
ATOM 578 C CA . LEU A 1 72 ? 3.671 -5.681 -5.135 1.00 86.19 72 LEU A CA 1
ATOM 579 C C . LEU A 1 72 ? 2.563 -5.331 -6.145 1.00 86.19 72 LEU A C 1
ATOM 581 O O . LEU A 1 72 ? 2.103 -6.197 -6.906 1.00 86.19 72 LEU A O 1
ATOM 585 N N . LEU A 1 73 ? 2.109 -4.077 -6.129 1.00 86.31 73 LEU A N 1
ATOM 586 C CA . LEU A 1 73 ? 1.048 -3.559 -6.985 1.00 86.31 73 LEU A CA 1
ATOM 587 C C . LEU A 1 73 ? 1.542 -3.233 -8.395 1.00 86.31 73 LEU A C 1
ATOM 589 O O . LEU A 1 73 ? 0.848 -3.541 -9.362 1.00 86.31 73 LEU A O 1
ATOM 593 N N . HIS A 1 74 ? 2.720 -2.630 -8.525 1.00 81.88 74 HIS A N 1
ATOM 594 C CA . HIS A 1 74 ? 3.207 -2.039 -9.771 1.00 81.88 74 HIS A CA 1
ATOM 595 C C . HIS A 1 74 ? 3.248 -3.004 -10.980 1.00 81.88 74 HIS A C 1
ATOM 597 O O . HIS A 1 74 ? 2.811 -2.595 -12.055 1.00 81.88 74 HIS A O 1
ATOM 603 N N . PRO A 1 75 ? 3.612 -4.302 -10.864 1.00 79.56 75 PRO A N 1
ATOM 604 C CA . PRO A 1 75 ? 3.531 -5.256 -11.981 1.00 79.56 75 PRO A CA 1
ATOM 605 C C . PRO A 1 75 ? 2.107 -5.542 -12.480 1.00 79.56 75 PRO A C 1
ATOM 607 O O . PRO A 1 75 ? 1.929 -6.158 -13.528 1.00 79.56 75 PRO A O 1
ATOM 610 N N . ARG A 1 76 ? 1.086 -5.166 -11.703 1.00 80.12 76 ARG A N 1
ATOM 611 C CA . ARG A 1 76 ? -0.334 -5.420 -11.982 1.00 80.12 76 ARG A CA 1
ATOM 612 C C . ARG A 1 76 ? -1.083 -4.171 -12.444 1.00 80.12 76 ARG A C 1
ATOM 614 O O . ARG A 1 76 ? -2.270 -4.268 -12.752 1.00 80.12 76 AR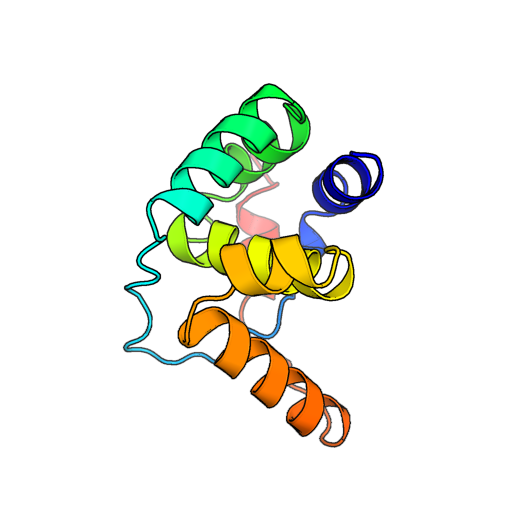G A O 1
ATOM 621 N N . LEU A 1 77 ? -0.419 -3.017 -12.454 1.00 80.25 77 LEU A N 1
ATOM 622 C CA . LEU A 1 77 ? -0.985 -1.766 -12.937 1.00 80.25 77 LEU A CA 1
ATOM 623 C C . LEU A 1 77 ? -1.021 -1.746 -14.466 1.00 80.25 77 LEU A C 1
ATOM 625 O O . LEU A 1 77 ? -0.184 -2.352 -15.139 1.00 80.25 77 LEU A O 1
ATOM 629 N N . SER A 1 78 ? -1.997 -1.026 -15.026 1.00 79.19 78 SER A N 1
ATOM 630 C CA . SER A 1 78 ? -1.928 -0.662 -16.439 1.00 79.19 78 SER A CA 1
ATOM 631 C C . SER A 1 78 ? -0.692 0.214 -16.662 1.00 79.19 78 SER A C 1
ATOM 633 O O . SER A 1 78 ? -0.217 0.862 -15.732 1.00 79.19 78 SER A O 1
ATOM 635 N N . LYS A 1 79 ? -0.162 0.272 -17.889 1.00 74.44 79 LYS A N 1
ATOM 636 C CA . LYS A 1 79 ? 1.026 1.094 -18.177 1.00 74.44 79 LYS A CA 1
ATOM 637 C C . LYS A 1 79 ? 0.852 2.550 -17.712 1.00 74.44 79 LYS A C 1
ATOM 639 O O . LYS A 1 79 ? 1.788 3.136 -17.184 1.00 74.44 79 LYS A O 1
ATOM 644 N N . HIS A 1 80 ? -0.351 3.096 -17.884 1.00 75.19 80 HIS A N 1
ATOM 645 C CA . HIS A 1 80 ? -0.676 4.459 -17.481 1.00 75.19 80 HIS A CA 1
ATOM 646 C C . HIS A 1 80 ? -0.659 4.632 -15.956 1.00 75.19 80 HIS A C 1
ATOM 648 O O . HIS A 1 80 ? -0.001 5.536 -15.452 1.00 75.19 80 HIS A O 1
ATOM 654 N N . ASP A 1 81 ? -1.305 3.725 -15.219 1.00 74.56 81 ASP A N 1
ATOM 655 C CA . ASP A 1 81 ? -1.341 3.788 -13.752 1.00 74.56 81 ASP A CA 1
ATOM 656 C C . ASP A 1 81 ? 0.036 3.495 -13.141 1.00 74.56 81 ASP A C 1
ATOM 658 O O . ASP A 1 81 ? 0.397 4.064 -12.115 1.00 74.56 81 ASP A O 1
ATOM 662 N N . ALA A 1 82 ? 0.824 2.625 -13.781 1.00 74.94 82 ALA A N 1
ATOM 663 C CA . ALA A 1 82 ? 2.193 2.326 -13.383 1.00 74.94 82 ALA A CA 1
ATOM 664 C C . ALA A 1 82 ? 3.091 3.558 -13.521 1.00 74.94 82 ALA A C 1
ATOM 666 O O . ALA A 1 82 ? 3.875 3.834 -12.624 1.00 74.94 82 ALA A O 1
ATOM 667 N N . GLU A 1 83 ? 2.962 4.321 -14.612 1.00 75.50 83 GLU A N 1
ATOM 668 C CA . GLU A 1 83 ? 3.682 5.587 -14.786 1.00 75.50 83 GLU A CA 1
ATOM 669 C C . GLU A 1 83 ? 3.237 6.639 -13.762 1.00 75.50 83 GLU A C 1
ATOM 671 O O . GLU A 1 83 ? 4.092 7.307 -13.184 1.00 75.50 83 GLU A O 1
ATOM 676 N N . LEU A 1 84 ? 1.932 6.743 -13.491 1.00 76.12 84 LEU A N 1
ATOM 677 C CA . LEU A 1 84 ? 1.370 7.702 -12.535 1.00 76.12 84 LEU A CA 1
ATOM 678 C C . LEU A 1 84 ? 1.784 7.413 -11.082 1.00 76.12 84 LEU A C 1
ATOM 680 O O . LEU A 1 84 ? 2.077 8.336 -10.326 1.00 76.12 84 LEU A O 1
ATOM 684 N N . LEU A 1 85 ? 1.814 6.136 -10.693 1.00 77.25 85 LEU A N 1
ATOM 685 C CA . LEU A 1 85 ? 2.143 5.693 -9.333 1.00 77.25 85 LEU A CA 1
ATOM 686 C C . LEU A 1 85 ? 3.629 5.327 -9.152 1.00 77.25 85 LEU A C 1
ATOM 688 O O . LEU A 1 85 ? 4.037 4.943 -8.054 1.00 77.25 85 LEU A O 1
ATOM 692 N N . SER A 1 86 ? 4.450 5.434 -10.203 1.00 70.44 86 SER A N 1
ATOM 693 C CA . SER A 1 86 ? 5.894 5.167 -10.164 1.00 70.44 86 SER A CA 1
ATOM 694 C C . SER A 1 86 ? 6.642 6.365 -9.582 1.00 70.44 86 SER A C 1
ATOM 696 O O . SER A 1 86 ? 6.862 7.356 -10.276 1.00 70.44 86 SER A O 1
ATOM 698 N N . THR A 1 87 ? 7.181 6.226 -8.375 1.00 66.31 87 THR A N 1
ATOM 699 C CA . THR A 1 87 ? 8.259 7.099 -7.886 1.00 66.31 87 THR A CA 1
ATOM 700 C C . THR A 1 87 ? 9.638 6.520 -8.234 1.00 66.31 87 THR A C 1
ATOM 702 O O . THR A 1 87 ? 9.755 5.311 -8.487 1.00 66.31 87 THR A O 1
ATOM 705 N N . PRO A 1 88 ? 10.708 7.342 -8.277 1.00 64.81 88 PRO A N 1
ATOM 706 C CA . PRO A 1 88 ? 12.076 6.853 -8.469 1.00 64.81 88 PRO A CA 1
ATOM 707 C C . PRO A 1 88 ? 12.449 5.712 -7.510 1.00 64.81 88 PRO A C 1
ATOM 709 O O . PRO A 1 88 ? 13.077 4.743 -7.933 1.00 64.81 88 PRO A O 1
ATOM 712 N N . GLN A 1 89 ? 11.981 5.778 -6.261 1.00 59.22 89 GLN A N 1
ATOM 713 C CA . GLN A 1 89 ? 12.169 4.758 -5.230 1.00 59.22 89 GLN A CA 1
ATOM 714 C C . GLN A 1 89 ? 11.499 3.430 -5.620 1.00 59.22 89 GLN A C 1
ATOM 716 O O . GLN A 1 89 ? 12.160 2.396 -5.647 1.00 59.22 89 GLN A O 1
ATOM 721 N N . VAL A 1 90 ? 10.217 3.435 -6.014 1.00 63.00 90 VAL A N 1
ATOM 722 C CA . VAL A 1 90 ? 9.498 2.210 -6.437 1.00 63.00 90 VAL A CA 1
ATOM 723 C C . VAL A 1 90 ? 10.168 1.565 -7.653 1.00 63.00 90 VAL A C 1
ATOM 725 O O . VAL A 1 90 ? 10.341 0.346 -7.709 1.00 63.00 90 VAL A O 1
ATOM 728 N N . ARG A 1 91 ? 10.608 2.380 -8.617 1.00 66.38 91 ARG A N 1
ATOM 729 C CA . ARG A 1 91 ? 11.328 1.897 -9.801 1.00 66.38 91 ARG A CA 1
ATOM 730 C C . ARG A 1 91 ? 12.666 1.255 -9.440 1.00 66.38 91 ARG A C 1
ATOM 732 O O . ARG A 1 91 ? 13.010 0.222 -10.012 1.00 66.38 91 ARG A O 1
ATOM 739 N N . TRP A 1 92 ? 13.401 1.852 -8.502 1.00 59.22 92 TRP A N 1
ATOM 740 C CA . TRP A 1 92 ? 14.662 1.306 -8.012 1.00 59.22 92 TRP A CA 1
ATOM 741 C C . TRP A 1 92 ? 14.461 -0.050 -7.326 1.00 59.22 92 TRP A C 1
ATOM 743 O O . TRP A 1 92 ? 15.156 -1.002 -7.673 1.00 59.22 92 TRP A O 1
ATOM 753 N N . PHE A 1 93 ? 13.441 -0.187 -6.471 1.00 59.94 93 PHE A N 1
ATOM 754 C CA . PHE A 1 93 ? 13.091 -1.473 -5.850 1.00 59.94 93 PHE A CA 1
ATOM 755 C C . PHE A 1 93 ? 12.727 -2.551 -6.882 1.00 59.94 93 PHE A C 1
ATOM 757 O O . PHE A 1 93 ? 13.170 -3.692 -6.782 1.00 59.94 93 PHE A O 1
ATOM 764 N N . HIS A 1 94 ? 11.979 -2.214 -7.936 1.00 67.12 94 HIS A N 1
ATOM 765 C CA . HIS A 1 94 ? 11.702 -3.169 -9.018 1.00 67.12 94 HIS A CA 1
ATOM 766 C C . HIS A 1 94 ? 12.955 -3.635 -9.766 1.00 67.12 94 HIS A C 1
ATOM 768 O O . HIS A 1 94 ? 13.055 -4.806 -10.153 1.00 67.12 94 HIS A O 1
ATOM 774 N N . ALA A 1 95 ? 13.905 -2.727 -9.981 1.00 63.22 95 ALA A N 1
ATOM 775 C CA . ALA A 1 95 ? 15.166 -3.042 -10.634 1.00 63.22 95 ALA A CA 1
ATOM 776 C C . ALA A 1 95 ? 16.082 -3.878 -9.721 1.00 63.22 95 ALA A C 1
ATOM 778 O O . ALA A 1 95 ? 16.715 -4.820 -10.191 1.00 63.22 95 ALA A O 1
ATOM 779 N N . SER A 1 96 ? 16.111 -3.606 -8.413 1.00 60.75 96 SER A N 1
ATOM 780 C CA . SER A 1 96 ? 16.918 -4.381 -7.465 1.00 60.75 96 SER A CA 1
ATOM 781 C C . SER A 1 96 ? 16.368 -5.797 -7.265 1.00 60.75 96 SER A C 1
ATOM 783 O O . SER A 1 96 ? 17.137 -6.757 -7.250 1.00 60.75 96 SER A O 1
ATOM 785 N N . LEU A 1 97 ? 15.043 -5.976 -7.216 1.00 61.19 97 LEU A N 1
ATOM 786 C CA . LEU A 1 97 ? 14.415 -7.299 -7.103 1.00 61.19 97 LEU A CA 1
ATOM 787 C C . LEU A 1 97 ? 14.653 -8.187 -8.333 1.00 61.19 97 LEU A C 1
ATOM 789 O O . LEU A 1 97 ? 14.801 -9.401 -8.196 1.00 61.19 97 LEU A O 1
ATOM 793 N N . THR A 1 98 ? 14.727 -7.607 -9.534 1.00 56.47 98 THR A N 1
ATOM 794 C CA . THR A 1 98 ? 15.035 -8.367 -10.760 1.00 56.47 98 THR A CA 1
ATOM 795 C C . THR A 1 98 ? 16.506 -8.784 -10.845 1.00 56.47 98 THR A C 1
ATOM 797 O O . THR A 1 98 ? 16.795 -9.847 -11.391 1.00 56.47 98 THR A O 1
ATOM 800 N N . VAL A 1 99 ? 17.426 -8.012 -10.256 1.00 48.47 99 VAL A N 1
ATOM 801 C CA . VAL A 1 99 ? 18.853 -8.369 -10.152 1.00 48.47 99 VAL A CA 1
ATOM 802 C C . VAL A 1 99 ? 19.097 -9.408 -9.046 1.00 48.47 99 VAL A C 1
ATOM 804 O O . VAL A 1 99 ? 19.864 -10.348 -9.249 1.00 48.47 99 VAL A O 1
ATOM 807 N N . ASN A 1 100 ? 18.395 -9.307 -7.913 1.00 43.34 100 ASN A N 1
ATOM 808 C CA . ASN A 1 100 ? 18.539 -10.232 -6.782 1.00 43.34 100 ASN A CA 1
ATOM 809 C C . ASN A 1 100 ? 17.899 -11.616 -7.013 1.00 43.34 100 ASN A C 1
ATOM 811 O O . ASN A 1 100 ? 18.295 -12.580 -6.369 1.00 43.34 100 ASN A O 1
ATOM 815 N N . PHE A 1 101 ? 16.974 -11.779 -7.968 1.00 43.19 101 PHE A N 1
ATOM 816 C CA . PHE A 1 101 ? 16.383 -13.097 -8.265 1.00 43.19 101 PHE A CA 1
ATOM 817 C C . PHE A 1 101 ? 17.384 -14.111 -8.867 1.00 43.19 101 PHE A C 1
ATOM 819 O O . PHE A 1 101 ? 17.120 -15.312 -8.861 1.00 43.19 101 PHE A O 1
ATOM 826 N N . PHE A 1 102 ? 18.544 -13.655 -9.360 1.00 44.53 102 PHE A N 1
ATOM 827 C CA . PHE A 1 102 ? 19.631 -14.526 -9.830 1.00 44.53 102 PHE A CA 1
ATOM 828 C C . PHE A 1 102 ? 20.658 -14.893 -8.737 1.00 44.53 102 PHE A C 1
ATOM 830 O O . PHE A 1 102 ? 21.525 -15.731 -8.987 1.00 44.53 102 PHE A O 1
ATOM 837 N N . GLY A 1 103 ? 20.564 -14.321 -7.530 1.00 36.94 103 GLY A N 1
ATOM 838 C CA . GLY A 1 103 ? 21.524 -14.510 -6.438 1.00 36.94 103 GLY A CA 1
ATOM 839 C C . GLY A 1 103 ? 20.848 -14.917 -5.126 1.00 36.94 103 GLY A C 1
ATOM 840 O O . GLY A 1 103 ? 20.173 -14.129 -4.486 1.00 36.94 103 GLY A O 1
ATOM 841 N N . PHE A 1 104 ? 21.048 -16.172 -4.746 1.00 39.69 104 PHE A N 1
ATOM 842 C CA . PHE A 1 104 ? 20.605 -16.860 -3.528 1.00 39.69 104 PHE A CA 1
ATOM 843 C C . PHE A 1 104 ? 20.533 -16.041 -2.209 1.00 39.69 104 PHE A C 1
ATOM 845 O O . PHE A 1 104 ? 21.479 -15.351 -1.851 1.00 39.69 104 PHE A O 1
ATOM 852 N N . HIS A 1 105 ? 19.471 -16.320 -1.433 1.00 42.75 105 HIS A N 1
ATOM 853 C CA . HIS A 1 105 ? 19.358 -16.300 0.041 1.00 42.75 105 HIS A CA 1
ATOM 854 C C . HIS A 1 105 ? 19.764 -15.021 0.807 1.00 42.75 105 HIS A C 1
ATOM 856 O O . HIS A 1 105 ? 20.908 -14.868 1.226 1.00 42.75 105 HIS A O 1
ATOM 862 N N . ILE A 1 106 ? 18.763 -14.225 1.198 1.00 41.78 106 ILE A N 1
ATOM 863 C CA . ILE A 1 106 ? 18.814 -13.464 2.455 1.00 41.78 106 ILE A CA 1
ATOM 864 C C . ILE A 1 106 ? 17.846 -14.141 3.428 1.00 41.78 106 ILE A C 1
ATOM 866 O O . ILE A 1 106 ? 16.640 -13.930 3.406 1.00 41.78 106 ILE A O 1
ATOM 870 N N . PHE A 1 107 ? 18.392 -15.040 4.246 1.00 44.84 107 PHE A N 1
ATOM 871 C CA . PHE A 1 107 ? 17.808 -15.342 5.548 1.00 44.84 107 PHE A CA 1
ATOM 872 C C . PHE A 1 107 ? 18.281 -14.254 6.517 1.00 44.84 107 PHE A C 1
ATOM 874 O O . PHE A 1 107 ? 19.429 -13.830 6.411 1.00 44.84 107 PHE A O 1
ATOM 881 N N . SER A 1 108 ? 17.452 -13.957 7.524 1.00 47.47 108 SER A N 1
ATOM 882 C CA . SER A 1 108 ? 17.807 -13.300 8.796 1.00 47.47 108 SER A CA 1
ATOM 883 C C . SER A 1 108 ? 17.506 -11.800 8.889 1.00 47.47 108 SER A C 1
ATOM 885 O O . SER A 1 108 ? 18.341 -10.982 8.539 1.00 47.47 108 SER A O 1
ATOM 887 N N . THR A 1 109 ? 16.334 -11.457 9.442 1.00 38.81 109 THR A N 1
ATOM 888 C CA . THR A 1 109 ? 16.151 -11.181 10.897 1.00 38.81 109 THR A CA 1
ATOM 889 C C . THR A 1 109 ? 14.672 -11.005 11.298 1.00 38.81 109 THR A C 1
ATOM 891 O O . THR A 1 109 ? 14.345 -11.181 12.471 1.00 38.81 109 THR A O 1
ATOM 894 N N . CYS A 1 110 ? 13.738 -10.779 10.364 1.00 39.34 110 CYS A N 1
ATOM 895 C CA . CYS A 1 110 ? 12.335 -10.478 10.718 1.00 39.34 110 CYS A CA 1
ATOM 896 C C . CYS A 1 110 ? 11.543 -11.653 11.353 1.00 39.34 110 CYS A C 1
ATOM 898 O O . CYS A 1 110 ? 10.526 -11.456 12.020 1.00 39.34 110 CYS A O 1
ATOM 900 N N . SER A 1 111 ? 12.039 -12.893 11.246 1.00 40.62 111 SER A N 1
ATOM 901 C CA . SER A 1 111 ? 11.353 -14.087 11.773 1.00 40.62 111 SER A CA 1
ATOM 902 C C . SER A 1 111 ? 11.221 -14.118 13.313 1.00 40.62 111 SER A C 1
ATOM 904 O O . SER A 1 111 ? 10.380 -14.845 13.844 1.00 40.62 111 SER A O 1
ATOM 906 N N . LEU A 1 112 ? 11.997 -13.311 14.056 1.00 40.81 112 LEU A N 1
ATOM 907 C CA . LEU A 1 112 ? 11.811 -13.153 15.509 1.00 40.81 112 LEU A CA 1
ATOM 908 C C . LEU A 1 112 ? 10.651 -12.208 15.878 1.00 40.81 112 LEU A C 1
ATOM 910 O O . LEU A 1 112 ? 10.012 -12.432 16.905 1.00 40.81 112 LEU A O 1
ATOM 914 N N . GLY A 1 113 ? 10.326 -11.213 15.045 1.00 42.00 113 GLY A N 1
ATOM 915 C CA . GLY A 1 113 ? 9.203 -10.292 15.281 1.00 42.00 113 GLY A CA 1
ATOM 916 C C . GLY A 1 113 ? 7.833 -10.938 15.044 1.00 42.00 113 GLY A C 1
ATOM 917 O O . GLY A 1 113 ? 6.881 -10.679 15.781 1.00 42.00 113 GLY A O 1
ATOM 918 N N . TYR A 1 114 ? 7.762 -11.877 14.090 1.00 42.66 114 TYR A N 1
ATOM 919 C CA . TYR A 1 114 ? 6.542 -12.619 13.741 1.00 42.66 114 TYR A CA 1
ATOM 920 C C . TYR A 1 114 ? 5.892 -13.313 14.950 1.00 42.66 114 TYR A C 1
ATOM 922 O O . TYR A 1 114 ? 4.670 -13.318 15.091 1.00 42.66 114 TYR A O 1
ATOM 930 N N . LYS A 1 115 ? 6.697 -13.887 15.857 1.00 45.03 115 LYS A N 1
ATOM 931 C CA . LYS A 1 115 ? 6.168 -14.585 17.040 1.00 45.03 115 LYS A CA 1
ATOM 932 C C . LYS A 1 115 ? 5.684 -13.643 18.139 1.00 45.03 115 LYS A C 1
ATOM 934 O O . LYS A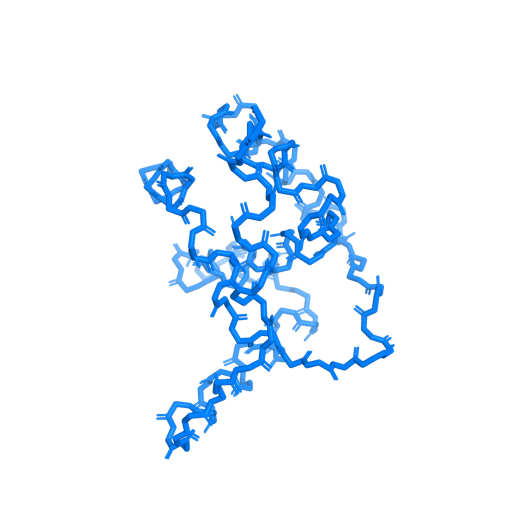 1 115 ? 4.796 -14.029 18.887 1.00 45.03 115 LYS A O 1
ATOM 939 N N . GLN A 1 116 ? 6.212 -12.424 18.220 1.00 46.22 116 GLN A N 1
ATOM 940 C CA . GLN A 1 116 ? 5.843 -11.478 19.272 1.00 46.22 116 GLN A CA 1
ATOM 941 C C . GLN A 1 116 ? 4.550 -10.707 18.938 1.00 46.22 116 GLN A C 1
ATOM 943 O O . GLN A 1 116 ? 3.755 -10.461 19.842 1.00 46.22 116 GLN A O 1
ATOM 948 N N . CYS A 1 117 ? 4.301 -10.370 17.662 1.00 48.62 117 CYS A N 1
ATOM 949 C CA . CYS A 1 117 ? 3.115 -9.600 17.241 1.00 48.62 117 CYS A CA 1
ATOM 950 C C . CYS A 1 117 ? 1.791 -10.412 17.291 1.00 48.62 117 CYS A C 1
ATOM 952 O O . CYS A 1 117 ? 0.733 -9.819 17.470 1.00 48.62 117 CYS A O 1
ATOM 954 N N . PHE A 1 118 ? 1.820 -11.751 17.185 1.00 49.88 118 PHE A N 1
ATOM 955 C CA . PHE A 1 118 ? 0.611 -12.606 17.120 1.00 49.88 118 PHE A CA 1
ATOM 956 C C . PHE A 1 118 ? 0.343 -13.468 18.379 1.00 49.88 118 PHE A C 1
ATOM 958 O O . PHE A 1 118 ? -0.472 -14.390 18.324 1.00 49.88 118 PHE A O 1
ATOM 965 N N . GLN A 1 119 ? 1.021 -13.215 19.508 1.00 45.25 119 GLN A N 1
ATOM 966 C CA . GLN A 1 119 ? 0.912 -14.025 20.742 1.00 45.25 119 GLN A CA 1
ATOM 967 C C . GLN A 1 119 ? 0.245 -13.339 21.959 1.00 45.25 119 GLN A C 1
ATOM 969 O O . GLN A 1 119 ? 0.375 -13.866 23.062 1.00 45.25 119 GLN A O 1
ATOM 974 N N . ASN A 1 120 ? -0.497 -12.234 21.802 1.00 39.44 120 ASN A N 1
ATOM 975 C CA . ASN A 1 120 ? -1.298 -11.638 22.892 1.00 39.44 120 ASN A CA 1
ATOM 976 C C . ASN A 1 120 ? -2.797 -11.648 22.591 1.00 39.44 120 ASN A C 1
ATOM 978 O O . ASN A 1 120 ? -3.166 -11.212 21.479 1.00 39.44 120 ASN A O 1
#

InterPro domains:
  IPR005607 BSD domain [PF03909] (24-81)
  IPR005607 BSD domain [PS50858] (22-77)
  IPR005607 BSD domain [SM00751] (25-77)
  IPR035925 BSD domain superfamily [G3DSA:1.10.3970.10] (2-87)
  IPR035925 BSD domain superfamily [SSF140383] (2-82)

Sequence (120 aa):
MAFVRNIAMHPETWLDFPLVDDEDSDDFDMSDAQQEHALAVERLAPRLAALRIELCPGCLTEDCFWKIYFVLLHPRLSKHDAELLSTPQVRWFHASLTVNFFGFHIFSTCSLGYKQCFQN